Protein AF-A0A7X3VLU8-F1 (afdb_monomer_lite)

Radius of gyration: 14.42 Å; chains: 1; bounding box: 36×23×31 Å

Secondary structure (DSSP, 8-state):
---SS---EEEESSS-HHHHTSTT---TTEEEEE-SSSGGG-SSEEEEE---TTPPPPGGGT-SS---

Foldseek 3Di:
DDAPPDWDKDKDFLDDCLVPPDPNDDDPQWAWDPDPPPQNVDRITMTTGHDDPPDDDDVVRNDPDDDD

pLDDT: mean 72.79, std 11.35, range [48.22, 89.44]

Sequence (68 aa):
MKTHNATHVMLTTEREPSDTFLHGQLSNAFVPVYPTENFTEAEVKVWEIHYTPDIQAHPKYLATTPEK

Structure (mmCIF, N/CA/C/O backbone):
data_AF-A0A7X3VLU8-F1
#
_entry.id   AF-A0A7X3VLU8-F1
#
loop_
_atom_site.group_PDB
_atom_site.id
_atom_site.type_symbol
_atom_site.label_atom_id
_atom_site.label_alt_id
_atom_site.label_comp_id
_atom_site.label_asym_id
_atom_site.label_entity_id
_atom_site.label_seq_id
_atom_site.pdbx_PDB_ins_code
_atom_site.Cartn_x
_atom_site.Cartn_y
_atom_site.Cartn_z
_atom_site.occupancy
_atom_site.B_iso_or_equiv
_atom_site.auth_seq_id
_atom_site.auth_comp_id
_atom_site.auth_asym_id
_atom_site.auth_atom_id
_atom_site.pdbx_PDB_model_num
ATOM 1 N N . MET A 1 1 ? 5.475 1.248 -11.632 1.00 52.34 1 MET A N 1
ATOM 2 C CA . MET A 1 1 ? 6.916 1.455 -11.826 1.00 52.34 1 MET A CA 1
ATOM 3 C C . MET A 1 1 ? 7.638 0.385 -11.017 1.00 52.34 1 MET A C 1
ATOM 5 O O . MET A 1 1 ? 7.583 0.462 -9.801 1.00 52.34 1 MET A O 1
ATOM 9 N N . LYS A 1 2 ? 8.221 -0.652 -11.637 1.00 48.22 2 LYS A N 1
ATOM 10 C CA . LYS A 1 2 ? 9.063 -1.621 -10.904 1.00 48.22 2 LYS A CA 1
ATOM 11 C C . LYS A 1 2 ? 10.440 -0.988 -10.705 1.00 48.22 2 LYS A C 1
ATOM 13 O O . LYS A 1 2 ? 11.210 -0.909 -11.658 1.00 48.22 2 LYS A O 1
ATOM 18 N N . THR A 1 3 ? 10.723 -0.483 -9.508 1.00 54.69 3 THR A N 1
ATOM 19 C CA . THR A 1 3 ? 12.066 -0.016 -9.133 1.00 54.69 3 THR A CA 1
ATOM 20 C C . THR A 1 3 ? 12.716 -1.079 -8.261 1.00 54.69 3 THR A C 1
ATOM 22 O O . THR A 1 3 ? 12.366 -1.192 -7.091 1.00 54.69 3 THR A O 1
ATOM 25 N N . HIS A 1 4 ? 13.643 -1.854 -8.830 1.00 55.88 4 HIS A N 1
ATOM 26 C CA . HIS A 1 4 ? 14.363 -2.937 -8.141 1.00 55.88 4 HIS A CA 1
ATOM 27 C C . HIS A 1 4 ? 13.439 -4.022 -7.530 1.00 55.88 4 HIS A C 1
ATOM 29 O O . HIS A 1 4 ? 12.217 -3.901 -7.529 1.00 55.88 4 HIS A O 1
ATOM 35 N N . ASN A 1 5 ? 14.000 -5.147 -7.076 1.00 60.81 5 ASN A N 1
ATOM 36 C CA . ASN A 1 5 ? 13.232 -6.219 -6.424 1.00 60.81 5 ASN A CA 1
ATOM 37 C C . ASN A 1 5 ? 12.905 -5.818 -4.972 1.00 60.81 5 ASN A C 1
ATOM 39 O O . ASN A 1 5 ? 13.453 -6.386 -4.030 1.00 60.81 5 ASN A O 1
ATOM 43 N N . ALA A 1 6 ? 12.110 -4.761 -4.809 1.00 62.56 6 ALA A N 1
ATOM 44 C CA . ALA A 1 6 ? 11.784 -4.138 -3.533 1.00 62.56 6 ALA A CA 1
ATOM 45 C C . ALA A 1 6 ? 10.276 -4.212 -3.261 1.00 62.56 6 ALA A C 1
ATOM 47 O O . ALA A 1 6 ? 9.469 -4.114 -4.184 1.00 62.56 6 ALA A O 1
ATOM 48 N N . THR A 1 7 ? 9.911 -4.365 -1.988 1.00 70.12 7 THR A N 1
ATOM 49 C CA . THR A 1 7 ? 8.529 -4.222 -1.524 1.00 70.12 7 THR A CA 1
ATOM 50 C C . THR A 1 7 ? 8.253 -2.747 -1.275 1.00 70.12 7 THR A C 1
ATOM 52 O O . THR A 1 7 ? 8.919 -2.116 -0.451 1.00 70.12 7 THR A O 1
ATOM 55 N N . HIS A 1 8 ? 7.271 -2.192 -1.980 1.00 73.75 8 HIS A N 1
ATOM 56 C CA . HIS A 1 8 ? 6.847 -0.809 -1.788 1.00 73.75 8 HIS A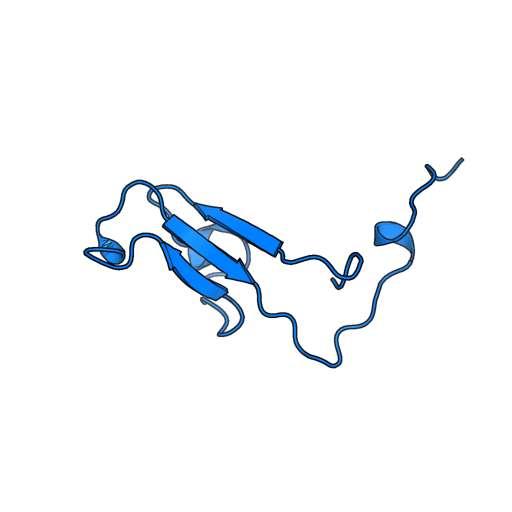 CA 1
ATOM 57 C C . HIS A 1 8 ? 5.714 -0.755 -0.775 1.00 73.75 8 HIS A C 1
ATOM 59 O O . HIS A 1 8 ? 4.710 -1.456 -0.903 1.00 73.75 8 HIS A O 1
ATOM 65 N N . VAL A 1 9 ? 5.890 0.109 0.219 1.00 78.00 9 VAL A N 1
ATOM 66 C CA . VAL A 1 9 ? 4.921 0.344 1.287 1.00 78.00 9 VAL A CA 1
ATOM 67 C C . VAL A 1 9 ? 4.495 1.804 1.242 1.00 78.00 9 VAL A C 1
ATOM 69 O O . VAL A 1 9 ? 5.335 2.695 1.104 1.00 78.00 9 VAL A O 1
ATOM 72 N N . MET A 1 10 ? 3.194 2.049 1.366 1.00 78.44 10 MET A N 1
ATOM 73 C CA . MET A 1 10 ? 2.632 3.388 1.492 1.00 78.44 10 MET A CA 1
ATOM 74 C C . MET A 1 10 ? 2.133 3.610 2.915 1.00 78.44 10 MET A C 1
ATOM 76 O O . MET A 1 10 ? 1.390 2.795 3.461 1.00 78.44 10 MET A O 1
ATOM 80 N N . LEU A 1 11 ? 2.543 4.736 3.493 1.00 76.44 11 LEU A N 1
ATOM 81 C CA . LEU A 1 11 ? 2.052 5.238 4.769 1.00 76.44 11 LEU A CA 1
ATOM 82 C C . LEU A 1 11 ? 1.047 6.342 4.473 1.00 76.44 11 LEU A C 1
ATOM 84 O O . LEU A 1 11 ? 1.395 7.339 3.836 1.00 76.44 11 LEU A O 1
ATOM 88 N N . THR A 1 12 ? -0.185 6.165 4.929 1.00 74.19 12 THR A N 1
ATOM 89 C CA . THR A 1 12 ? -1.208 7.205 4.848 1.00 74.19 12 THR A CA 1
ATOM 90 C C . THR A 1 12 ? -1.676 7.582 6.242 1.00 74.19 12 THR A C 1
ATOM 92 O O . THR A 1 12 ? -1.805 6.725 7.115 1.00 74.19 12 THR A O 1
ATOM 95 N N . THR A 1 13 ? -1.928 8.872 6.443 1.00 68.88 13 THR A N 1
ATOM 96 C CA . THR A 1 13 ? -2.697 9.363 7.593 1.00 68.88 13 THR A CA 1
ATOM 97 C C . THR A 1 13 ? -4.196 9.259 7.274 1.00 68.88 13 THR A C 1
ATOM 99 O O . THR A 1 13 ? -4.549 8.510 6.368 1.00 68.88 13 THR A O 1
ATOM 102 N N . GLU A 1 14 ? -5.082 9.986 7.963 1.00 63.38 14 GLU A N 1
ATOM 103 C CA . GLU A 1 14 ? -6.560 9.977 7.829 1.00 63.38 14 GLU A CA 1
ATOM 104 C C . GLU A 1 14 ? -7.147 9.881 6.396 1.00 63.38 14 GLU A C 1
ATOM 106 O O . GLU A 1 14 ? -8.314 9.532 6.230 1.00 63.38 14 GLU A O 1
ATOM 111 N N . ARG A 1 15 ? -6.364 10.185 5.353 1.00 62.50 15 ARG A N 1
ATOM 112 C CA . ARG A 1 15 ? -6.749 10.105 3.938 1.00 62.50 15 ARG A CA 1
ATOM 113 C C . ARG A 1 15 ? -6.367 8.766 3.321 1.00 62.50 15 ARG A C 1
ATOM 115 O O . ARG A 1 15 ? -5.211 8.356 3.366 1.00 62.50 15 ARG A O 1
ATOM 122 N N . GLU A 1 16 ? -7.326 8.114 2.677 1.00 65.38 16 GLU A N 1
ATOM 123 C CA . GLU A 1 16 ? -7.071 6.884 1.932 1.00 65.38 16 GLU A CA 1
ATOM 124 C C . GLU A 1 16 ? -6.144 7.128 0.716 1.00 65.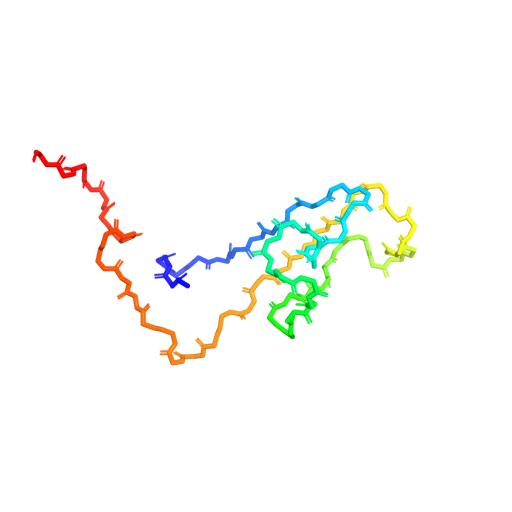38 16 GLU A C 1
ATOM 126 O O . GLU A 1 16 ? -6.092 8.239 0.171 1.00 65.38 16 GLU A O 1
ATOM 131 N N . PRO A 1 17 ? -5.408 6.100 0.244 1.00 61.34 17 PRO A N 1
ATOM 132 C CA . PRO A 1 17 ? -4.571 6.195 -0.958 1.00 61.34 17 PRO A CA 1
ATOM 133 C C . PRO A 1 17 ? -5.327 6.688 -2.202 1.00 61.34 17 PRO A C 1
ATOM 135 O O . PRO A 1 17 ? -4.741 7.330 -3.079 1.00 61.34 17 PRO A O 1
ATOM 138 N N . SER A 1 18 ? -6.633 6.403 -2.262 1.00 58.34 18 SER A N 1
ATOM 139 C CA . SER A 1 18 ? -7.575 6.849 -3.296 1.00 58.34 18 SER A CA 1
ATOM 140 C C . SER A 1 18 ? -7.589 8.372 -3.458 1.00 58.34 18 SER A C 1
ATOM 142 O O . SER A 1 18 ? -7.629 8.858 -4.590 1.00 58.34 18 SER A O 1
ATOM 144 N N . ASP A 1 19 ? -7.462 9.114 -2.356 1.00 55.78 19 ASP A N 1
ATOM 145 C CA . ASP A 1 19 ? -7.509 10.580 -2.343 1.00 55.78 19 ASP A CA 1
ATOM 146 C C . ASP A 1 19 ? -6.152 11.244 -2.614 1.00 55.78 19 ASP A C 1
ATOM 148 O O . ASP A 1 19 ? -6.088 12.447 -2.871 1.00 55.78 19 ASP A O 1
ATOM 152 N N . THR A 1 20 ? -5.047 10.493 -2.549 1.00 58.00 20 THR A N 1
ATOM 153 C CA . THR A 1 20 ? -3.690 11.070 -2.564 1.00 58.00 20 THR A CA 1
ATOM 154 C C . THR A 1 20 ? -2.814 10.640 -3.734 1.00 58.00 20 THR A C 1
ATOM 156 O O . THR A 1 20 ? -1.916 11.402 -4.094 1.00 58.00 20 THR A O 1
ATOM 159 N N . PHE A 1 21 ? -3.045 9.475 -4.351 1.00 54.66 21 PHE A N 1
ATOM 160 C CA . PHE A 1 21 ? -2.094 8.942 -5.338 1.00 54.66 21 PHE A CA 1
ATOM 161 C C . PHE A 1 21 ? -2.686 8.596 -6.710 1.00 54.66 21 PHE A C 1
ATOM 163 O O . PHE A 1 21 ? -1.940 8.608 -7.688 1.00 54.66 21 PHE A O 1
ATOM 170 N N . LEU A 1 22 ? -3.990 8.308 -6.833 1.00 53.41 22 LEU A N 1
ATOM 171 C CA . LEU A 1 22 ? -4.586 7.833 -8.093 1.00 53.41 22 LEU A CA 1
ATOM 172 C C . LEU A 1 22 ? -6.076 8.197 -8.218 1.00 53.41 22 LEU A C 1
ATOM 174 O O . LEU A 1 22 ? -6.934 7.375 -7.922 1.00 53.41 22 LEU A O 1
ATOM 178 N N . HIS A 1 23 ? -6.382 9.411 -8.687 1.00 53.94 23 HIS A N 1
ATOM 179 C CA . HIS A 1 23 ? -7.673 9.793 -9.296 1.00 53.94 23 HIS A CA 1
ATOM 180 C C . HIS A 1 23 ? -8.963 9.175 -8.688 1.00 53.94 23 HIS A C 1
ATOM 182 O O . HIS A 1 23 ? -9.884 8.822 -9.422 1.00 53.94 23 HIS A O 1
ATOM 188 N N . GLY A 1 24 ? -9.063 9.079 -7.357 1.00 50.69 24 GLY A N 1
ATOM 189 C CA . GLY A 1 24 ? -10.311 8.794 -6.645 1.00 50.69 24 GLY A CA 1
ATOM 190 C C . GLY A 1 24 ? -10.784 7.336 -6.608 1.00 50.69 24 GLY A C 1
ATOM 191 O O . GLY A 1 24 ? -11.847 7.089 -6.045 1.00 50.69 24 GLY A O 1
ATOM 192 N N . GLN A 1 25 ? -10.043 6.357 -7.146 1.00 55.59 25 GLN A N 1
ATOM 193 C CA . GLN A 1 25 ? -10.444 4.944 -7.050 1.00 55.59 25 GLN A CA 1
ATOM 194 C C . GLN A 1 25 ? -9.289 4.066 -6.566 1.00 55.59 25 GLN A C 1
ATOM 196 O O . GLN A 1 25 ? -8.239 3.976 -7.204 1.00 55.59 25 GLN A O 1
ATOM 201 N N . LEU A 1 26 ? -9.490 3.423 -5.411 1.00 63.72 26 LEU A N 1
ATOM 202 C CA . LEU A 1 26 ? -8.510 2.522 -4.816 1.00 63.72 26 LEU A CA 1
ATOM 203 C C . LEU A 1 26 ? -8.323 1.322 -5.755 1.00 63.72 26 LEU A C 1
ATOM 205 O O . LEU A 1 26 ? -9.215 0.493 -5.920 1.00 63.72 26 LEU A O 1
ATOM 209 N N . SER A 1 27 ? -7.179 1.273 -6.433 1.00 71.81 27 SER A N 1
ATOM 210 C CA . SER A 1 27 ? -6.810 0.126 -7.261 1.00 71.81 27 SER A CA 1
ATOM 211 C C . SER A 1 27 ? -6.640 -1.112 -6.379 1.00 71.81 27 SER A C 1
ATOM 213 O O . SER A 1 27 ? -6.104 -1.013 -5.276 1.00 71.81 27 SER A O 1
ATOM 215 N N . ASN A 1 28 ? -6.973 -2.295 -6.904 1.00 75.88 28 ASN A N 1
ATOM 216 C CA . ASN A 1 28 ? -6.698 -3.582 -6.247 1.00 75.88 28 ASN A CA 1
ATOM 217 C C . ASN A 1 28 ? -5.192 -3.836 -6.011 1.00 75.88 28 ASN A C 1
ATOM 219 O O . ASN A 1 28 ? -4.823 -4.843 -5.418 1.00 75.88 28 ASN A O 1
ATOM 223 N N . ALA A 1 29 ? -4.322 -2.946 -6.496 1.00 79.12 29 ALA 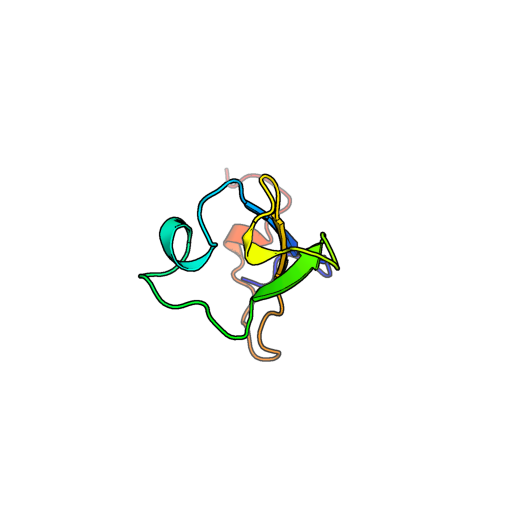A N 1
ATOM 224 C CA . ALA A 1 29 ? -2.899 -2.941 -6.200 1.00 79.12 29 ALA A CA 1
ATOM 225 C C . ALA A 1 29 ? -2.571 -2.553 -4.745 1.00 79.12 29 ALA A C 1
ATOM 227 O O . ALA A 1 29 ? -1.471 -2.854 -4.302 1.00 79.12 29 ALA A O 1
ATOM 228 N N . PHE A 1 30 ? -3.461 -1.875 -4.010 1.00 83.44 30 PHE A N 1
ATOM 229 C CA . PHE A 1 30 ? -3.207 -1.488 -2.616 1.00 83.44 30 PHE A CA 1
ATOM 230 C C . PHE A 1 30 ? -3.820 -2.505 -1.664 1.00 83.44 30 PHE A C 1
ATOM 232 O O . PHE A 1 30 ? -5.040 -2.642 -1.586 1.00 83.44 30 PHE A O 1
ATOM 239 N N . VAL A 1 31 ? -2.966 -3.190 -0.915 1.00 86.44 31 VAL A N 1
ATOM 240 C CA . VAL A 1 31 ? -3.373 -4.203 0.055 1.00 86.44 31 VAL A CA 1
ATOM 241 C C . VAL A 1 31 ? -3.171 -3.641 1.461 1.00 86.44 31 VAL A C 1
ATOM 243 O O . VAL A 1 31 ? -2.050 -3.257 1.793 1.00 86.44 31 VAL A O 1
ATOM 246 N N . PRO A 1 32 ? -4.218 -3.546 2.298 1.00 87.38 32 PRO A N 1
ATOM 247 C CA . PRO A 1 32 ? -4.070 -3.071 3.670 1.00 87.38 32 PRO A CA 1
ATOM 248 C C . PRO A 1 32 ? -3.266 -4.088 4.492 1.00 87.38 32 PRO A C 1
ATOM 250 O O . PRO A 1 32 ? -3.576 -5.279 4.483 1.00 87.38 32 PRO A O 1
ATOM 253 N N . VAL A 1 33 ? -2.236 -3.623 5.204 1.00 89.44 33 VAL A N 1
ATOM 254 C CA . VAL A 1 33 ? -1.350 -4.481 6.019 1.00 89.44 33 VAL A CA 1
ATOM 255 C C . VAL A 1 33 ? -1.430 -4.145 7.505 1.00 89.44 33 VAL A C 1
ATOM 257 O O . VAL A 1 33 ? -1.356 -5.044 8.341 1.00 89.44 33 VAL A O 1
ATOM 260 N N . TYR A 1 34 ? -1.582 -2.867 7.861 1.00 88.12 34 TYR A N 1
ATOM 261 C CA . TYR A 1 34 ? -1.680 -2.451 9.260 1.00 88.12 34 TYR A CA 1
ATOM 262 C C . TYR A 1 34 ? -2.521 -1.176 9.423 1.00 88.12 34 TYR A C 1
ATOM 264 O O . TYR A 1 34 ? -2.368 -0.260 8.614 1.00 88.12 34 TYR A O 1
ATOM 272 N N . PRO A 1 35 ? -3.340 -1.069 10.484 1.00 86.94 35 PRO A N 1
ATOM 273 C CA . PRO A 1 35 ? -3.576 -2.090 11.510 1.00 86.94 35 PRO A CA 1
ATOM 274 C C . PRO A 1 35 ? -4.509 -3.210 11.038 1.00 86.94 35 PRO A C 1
ATOM 276 O O . PRO A 1 35 ? -5.382 -3.006 10.207 1.00 86.94 35 PRO A O 1
ATOM 279 N N . THR A 1 36 ? -4.330 -4.421 11.565 1.00 89.38 36 THR A N 1
ATOM 280 C CA . THR A 1 36 ? -5.183 -5.574 11.215 1.00 89.38 36 THR A CA 1
ATOM 281 C C . THR A 1 36 ? -6.606 -5.455 11.767 1.00 89.38 36 THR A C 1
ATOM 283 O O . THR A 1 36 ? -7.510 -6.133 11.291 1.00 89.38 36 THR A O 1
ATOM 286 N N . GLU A 1 37 ? -6.807 -4.584 12.757 1.00 87.50 37 GLU A N 1
ATOM 287 C CA . GLU A 1 37 ? -8.090 -4.290 13.397 1.00 87.50 37 GLU A CA 1
ATOM 288 C C . GLU A 1 37 ? -8.385 -2.790 13.309 1.00 87.50 37 GLU A C 1
ATOM 290 O O . GLU A 1 37 ? -7.465 -1.974 13.321 1.00 87.50 37 GLU A O 1
ATOM 295 N N . ASN A 1 38 ? -9.670 -2.426 13.221 1.00 84.12 38 ASN A N 1
ATOM 296 C CA . ASN A 1 38 ? -10.143 -1.034 13.149 1.00 84.12 38 ASN A CA 1
ATOM 297 C C . ASN A 1 38 ? -9.440 -0.190 12.067 1.00 84.12 38 ASN A C 1
ATOM 299 O O . ASN A 1 38 ? -9.258 1.016 12.216 1.00 84.12 38 ASN A O 1
ATOM 303 N N . PHE A 1 39 ? -9.062 -0.824 10.951 1.00 85.00 39 PHE A N 1
ATOM 304 C CA . PHE A 1 39 ? -8.290 -0.198 9.875 1.00 85.00 39 PHE A CA 1
ATOM 305 C C . PHE A 1 39 ? -8.947 1.070 9.318 1.00 85.00 39 PHE A C 1
ATOM 307 O O . PHE A 1 39 ? -8.258 2.033 9.000 1.00 85.00 39 PHE A O 1
ATOM 314 N N . THR A 1 40 ? -10.277 1.108 9.217 1.00 80.31 40 THR A N 1
ATOM 315 C CA . THR A 1 40 ? -11.011 2.283 8.725 1.00 80.31 40 THR A CA 1
ATOM 316 C C . THR A 1 40 ? -10.829 3.502 9.632 1.00 80.31 40 THR A C 1
ATOM 318 O O . THR A 1 40 ? -10.674 4.609 9.121 1.00 80.31 40 THR A O 1
ATOM 321 N N . GLU A 1 41 ? -10.779 3.287 10.947 1.00 83.56 41 GLU A N 1
ATOM 322 C CA . GLU A 1 41 ? -10.700 4.323 11.987 1.00 83.56 41 GLU A CA 1
ATOM 323 C C . GLU A 1 41 ? -9.256 4.669 12.380 1.00 83.56 41 GLU A C 1
ATOM 325 O O . GLU A 1 41 ? -9.018 5.582 13.166 1.00 83.56 41 GLU A O 1
ATOM 330 N N . ALA A 1 42 ? -8.280 3.938 11.840 1.00 84.31 42 ALA A N 1
ATOM 331 C CA . ALA A 1 42 ? -6.882 4.113 12.179 1.00 84.31 42 ALA A CA 1
ATOM 332 C C . ALA A 1 42 ? -6.329 5.454 11.674 1.00 84.31 42 ALA A C 1
ATOM 334 O O . ALA A 1 42 ? -6.424 5.774 10.488 1.00 84.31 42 ALA A O 1
ATOM 335 N N . GLU A 1 43 ? -5.673 6.189 12.575 1.00 84.44 43 GLU A N 1
ATOM 336 C CA . GLU A 1 43 ? -4.965 7.437 12.261 1.00 84.44 43 GLU A CA 1
ATOM 337 C C . GLU A 1 43 ? -3.794 7.201 11.297 1.00 84.44 43 GLU A C 1
ATOM 339 O O . GLU A 1 43 ? -3.501 8.035 10.442 1.00 84.44 43 GLU A O 1
ATOM 344 N N . VAL A 1 44 ? -3.144 6.040 11.411 1.00 81.94 44 VAL A N 1
ATOM 345 C CA . VAL A 1 44 ? -2.043 5.616 10.545 1.00 81.94 44 VAL A CA 1
ATOM 346 C C . VAL A 1 44 ? -2.406 4.297 9.888 1.00 81.94 44 VAL A C 1
ATOM 348 O O . VAL A 1 44 ? -2.711 3.318 10.571 1.00 81.94 44 VAL A O 1
ATOM 351 N N . LYS A 1 45 ? -2.315 4.266 8.559 1.00 85.94 45 LYS A N 1
ATOM 352 C CA . LYS A 1 45 ? -2.588 3.086 7.740 1.00 85.94 45 LYS A CA 1
ATOM 353 C C . LYS A 1 45 ? -1.370 2.746 6.895 1.00 85.94 45 LYS A C 1
ATOM 355 O O . LYS A 1 45 ? -0.714 3.623 6.325 1.00 85.94 45 LYS A O 1
ATOM 360 N N . VAL A 1 46 ? -1.076 1.457 6.821 1.00 85.88 46 VAL A N 1
ATOM 361 C CA . VAL A 1 46 ? 0.023 0.891 6.045 1.00 85.88 46 VAL A CA 1
ATOM 362 C C . VAL A 1 46 ? -0.555 0.015 4.951 1.00 85.88 46 VAL A C 1
ATOM 364 O O . VAL A 1 46 ? -1.357 -0.884 5.220 1.00 85.88 46 VAL A O 1
ATOM 367 N N . TRP A 1 47 ? -0.094 0.260 3.731 1.00 87.62 47 TRP A N 1
ATOM 368 C CA . TRP A 1 47 ? -0.520 -0.457 2.540 1.00 87.62 47 TRP A CA 1
ATOM 369 C C . TRP A 1 47 ? 0.685 -1.063 1.832 1.00 87.62 47 TRP A C 1
ATOM 371 O O . TRP A 1 47 ? 1.688 -0.380 1.619 1.00 87.62 47 TRP A O 1
ATOM 381 N N . GLU A 1 48 ? 0.579 -2.321 1.427 1.00 86.69 48 GLU A N 1
ATOM 382 C CA . GLU A 1 48 ? 1.496 -2.939 0.474 1.00 86.69 48 GLU A CA 1
ATOM 383 C C . GLU A 1 48 ? 1.016 -2.650 -0.952 1.00 86.69 48 GLU A C 1
ATOM 385 O O . GLU A 1 48 ? -0.182 -2.703 -1.237 1.00 86.69 48 GLU A O 1
ATOM 390 N N . ILE A 1 49 ? 1.950 -2.331 -1.851 1.00 82.62 49 ILE A N 1
ATOM 391 C CA . ILE A 1 49 ? 1.643 -2.070 -3.259 1.00 82.62 49 ILE A CA 1
ATOM 392 C C . ILE A 1 49 ? 2.028 -3.288 -4.101 1.00 82.62 49 ILE A C 1
ATOM 394 O O . ILE A 1 49 ? 3.207 -3.568 -4.326 1.00 82.62 49 ILE A O 1
ATOM 398 N N . HIS A 1 50 ? 1.028 -3.986 -4.630 1.00 82.19 50 HIS A N 1
ATOM 399 C CA . HIS A 1 50 ? 1.193 -5.075 -5.588 1.00 82.19 50 HIS A CA 1
ATOM 400 C C . HIS A 1 50 ? 1.203 -4.522 -7.009 1.00 82.19 50 HIS A C 1
ATOM 402 O O . HIS A 1 50 ? 0.174 -4.153 -7.577 1.00 82.19 50 HIS A O 1
ATOM 408 N N . TYR A 1 51 ? 2.384 -4.478 -7.618 1.00 76.12 51 TYR A N 1
ATOM 409 C CA . TYR A 1 51 ? 2.489 -4.157 -9.036 1.00 76.12 51 TYR A CA 1
ATOM 410 C C . TYR A 1 51 ? 2.076 -5.348 -9.903 1.00 76.12 51 TYR A C 1
ATOM 412 O O . TYR A 1 51 ? 2.405 -6.495 -9.599 1.00 76.12 51 TYR A O 1
ATOM 420 N N . THR A 1 52 ? 1.428 -5.074 -11.035 1.00 76.25 52 THR A N 1
ATOM 421 C CA . THR A 1 52 ? 1.105 -6.118 -12.009 1.00 76.25 52 THR A CA 1
ATOM 422 C C . THR A 1 52 ? 2.383 -6.783 -12.545 1.00 76.25 52 THR A C 1
ATOM 424 O O . THR A 1 52 ? 3.445 -6.148 -12.631 1.00 76.25 52 THR A O 1
ATOM 427 N N . PRO A 1 53 ? 2.339 -8.082 -12.887 1.00 73.75 53 PRO A N 1
ATOM 428 C CA . PRO A 1 53 ? 3.533 -8.806 -13.314 1.00 73.75 53 PRO A CA 1
ATOM 429 C C . PRO A 1 53 ? 4.146 -8.233 -14.602 1.00 73.75 53 PRO A C 1
ATOM 431 O O . PRO A 1 53 ? 5.373 -8.229 -14.725 1.00 73.75 53 PRO A O 1
ATOM 434 N N . ASP A 1 54 ? 3.319 -7.684 -15.494 1.00 78.06 54 ASP A N 1
ATOM 435 C CA . ASP A 1 54 ? 3.651 -7.097 -16.801 1.00 78.06 54 ASP A CA 1
ATOM 436 C C . ASP A 1 54 ? 4.198 -5.661 -16.740 1.00 78.06 54 ASP A C 1
ATOM 438 O O . ASP A 1 54 ? 4.565 -5.087 -17.770 1.00 78.06 54 ASP A O 1
ATOM 442 N N . ILE A 1 55 ? 4.281 -5.075 -15.543 1.00 75.00 55 ILE A N 1
ATOM 443 C CA . ILE A 1 55 ? 4.763 -3.711 -15.374 1.00 75.00 55 ILE A CA 1
ATOM 444 C C . ILE A 1 55 ? 6.201 -3.568 -15.890 1.00 75.00 55 ILE A C 1
ATOM 446 O O . ILE A 1 55 ? 7.135 -4.242 -15.444 1.00 75.00 55 ILE A O 1
ATOM 450 N N . GLN A 1 56 ? 6.377 -2.655 -16.839 1.00 73.56 56 GLN A N 1
ATOM 451 C CA . GLN A 1 56 ? 7.676 -2.388 -17.436 1.00 73.56 56 GLN A CA 1
ATOM 452 C C . GLN A 1 56 ? 8.499 -1.496 -16.510 1.00 73.56 56 GLN A C 1
ATOM 454 O O . GLN A 1 56 ? 8.003 -0.522 -15.928 1.00 73.56 56 GLN A O 1
ATOM 459 N N . ALA A 1 57 ? 9.773 -1.838 -16.355 1.00 72.62 57 ALA A N 1
ATOM 460 C CA . ALA A 1 57 ? 10.701 -0.970 -15.662 1.00 72.62 57 ALA A CA 1
ATOM 461 C C . ALA A 1 57 ? 11.071 0.196 -16.581 1.00 72.62 57 ALA A C 1
ATOM 463 O O . ALA A 1 57 ? 11.372 0.004 -17.757 1.00 72.62 57 ALA A O 1
ATOM 464 N N . HIS A 1 58 ? 11.037 1.412 -16.047 1.00 74.25 58 HIS A N 1
ATOM 465 C CA . HIS A 1 58 ? 11.398 2.594 -16.813 1.00 74.25 58 HIS A CA 1
ATOM 466 C C . HIS A 1 58 ? 12.828 3.013 -16.428 1.00 74.25 58 HIS A C 1
ATOM 468 O O . HIS A 1 58 ? 13.054 3.302 -15.249 1.00 74.25 58 HIS A O 1
ATOM 474 N N . PRO A 1 59 ? 13.782 3.082 -17.382 1.00 74.88 59 PRO A N 1
ATOM 475 C CA . PRO A 1 59 ? 15.212 3.263 -17.100 1.00 74.88 59 PRO A CA 1
ATOM 476 C C . PRO A 1 59 ? 15.534 4.442 -16.176 1.00 74.88 59 PRO A C 1
ATOM 478 O O . PRO A 1 59 ? 16.320 4.292 -15.247 1.00 74.88 59 PRO A O 1
ATOM 481 N N . LYS A 1 60 ? 14.838 5.575 -16.353 1.00 76.50 60 LYS A N 1
ATOM 482 C CA . LYS A 1 60 ? 14.953 6.776 -15.500 1.00 76.50 60 LYS A CA 1
ATOM 483 C C . LYS A 1 60 ? 14.857 6.493 -13.994 1.00 76.50 60 LYS A C 1
ATOM 485 O O . LYS A 1 60 ? 15.512 7.154 -13.203 1.00 76.50 60 LYS A O 1
ATOM 490 N N . TYR A 1 61 ? 14.027 5.530 -13.595 1.00 70.25 61 TYR A N 1
ATOM 491 C CA . TYR A 1 61 ? 13.760 5.214 -12.187 1.00 70.25 61 TYR A CA 1
ATOM 492 C C . TYR A 1 61 ? 14.535 3.987 -11.689 1.00 70.25 61 TYR A C 1
ATOM 494 O O . TYR A 1 61 ? 14.366 3.575 -10.546 1.00 70.25 61 TYR A O 1
ATOM 502 N N . LEU A 1 62 ? 15.359 3.394 -12.556 1.00 69.06 62 LEU A N 1
ATOM 503 C CA . LEU A 1 62 ? 16.326 2.349 -12.215 1.00 69.06 62 LEU A CA 1
ATOM 504 C C . LEU A 1 62 ? 17.762 2.881 -12.149 1.00 69.06 62 LEU A C 1
ATOM 506 O O . LEU A 1 62 ? 18.674 2.135 -11.793 1.00 69.06 62 LEU A O 1
ATOM 510 N N . ALA A 1 63 ? 17.979 4.140 -12.532 1.00 75.44 63 ALA A N 1
ATOM 511 C CA . ALA A 1 63 ? 19.288 4.760 -12.502 1.00 75.44 63 ALA A CA 1
ATOM 512 C C . ALA A 1 63 ? 19.774 4.870 -11.049 1.00 75.44 63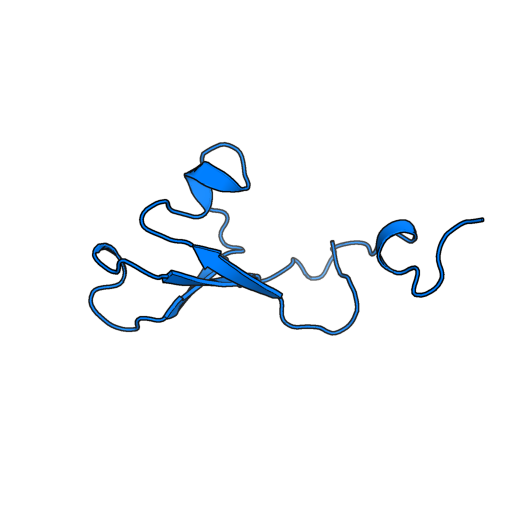 ALA A C 1
ATOM 514 O O . ALA A 1 63 ? 19.198 5.585 -10.232 1.00 75.44 63 ALA A O 1
ATOM 515 N N . THR A 1 64 ? 20.850 4.156 -10.727 1.00 74.75 64 THR A N 1
ATOM 516 C CA . THR A 1 64 ? 21.544 4.255 -9.432 1.00 74.75 64 THR A CA 1
ATOM 517 C C . THR A 1 64 ? 22.624 5.337 -9.436 1.00 74.75 64 THR A C 1
ATOM 519 O O . THR A 1 64 ? 23.203 5.649 -8.398 1.00 74.75 64 THR A O 1
ATOM 522 N N . THR A 1 65 ? 22.882 5.92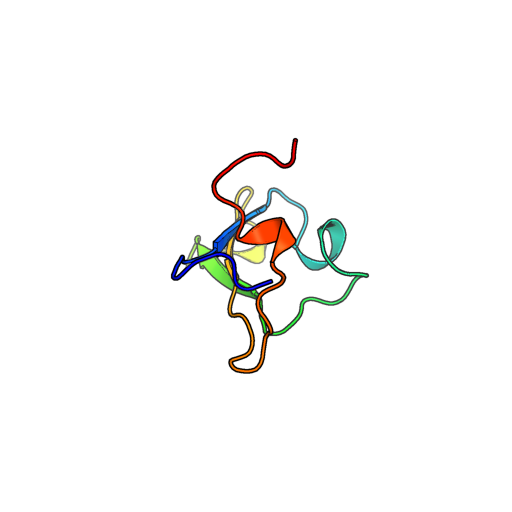9 -10.603 1.00 76.81 65 THR A N 1
ATOM 523 C CA . THR A 1 65 ? 23.797 7.050 -10.812 1.00 76.81 65 THR A CA 1
ATOM 524 C C . THR A 1 65 ? 23.023 8.243 -11.369 1.00 76.81 65 THR A C 1
ATOM 526 O O . THR A 1 65 ? 22.210 8.040 -12.274 1.00 76.81 65 THR A O 1
ATOM 529 N N . PRO A 1 66 ? 23.264 9.473 -10.884 1.00 69.31 66 PRO A N 1
ATOM 530 C CA . PRO A 1 66 ? 22.603 10.660 -11.418 1.00 69.31 66 PRO A CA 1
ATOM 531 C C . PRO A 1 66 ? 22.936 10.862 -12.904 1.00 69.31 66 PRO A C 1
ATOM 533 O O . PRO A 1 66 ? 24.082 10.672 -13.318 1.00 69.31 66 PRO A O 1
ATOM 536 N N . GLU A 1 67 ? 21.930 11.236 -13.700 1.00 67.81 67 GLU A N 1
ATOM 537 C CA . GLU A 1 67 ? 22.133 11.697 -15.079 1.00 67.81 67 GLU A CA 1
ATOM 538 C C . GLU A 1 67 ? 2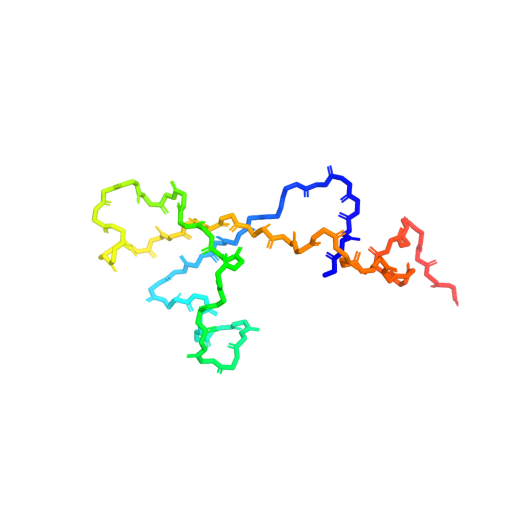2.973 12.985 -15.049 1.00 67.81 67 GLU A C 1
ATOM 540 O O . GLU A 1 67 ? 22.786 13.837 -14.178 1.00 67.81 67 GLU A O 1
ATOM 545 N N . LYS A 1 68 ? 23.956 13.070 -15.947 1.00 64.00 68 LYS A N 1
ATOM 546 C CA . LYS A 1 68 ? 24.937 14.157 -16.003 1.00 64.00 68 LYS A CA 1
ATOM 547 C C . LYS A 1 68 ? 24.431 15.334 -16.826 1.00 64.00 68 LYS A C 1
ATOM 549 O O . LYS A 1 68 ? 23.790 15.071 -17.866 1.00 64.00 68 LYS A O 1
#